Protein AF-A0A4Q9LGZ8-F1 (afdb_monomer_lite)

pLDDT: mean 88.52, std 8.03, range [57.75, 97.69]

Organism: NCBI:txid1176355

Foldseek 3Di:
DLVVVLVVLVVCVVVDVVSVVVLVVCCVVVHCSNCVQVVLCVVQVDPDGDDPVVSVVSVVVVVLVVQCPDPVNVVVNVLVVDPVDDPVVVVVCVVPPDDDPVPPVD

Secondary structure (DSSP, 8-state):
-HHHHHHHHHHTTTT-HHHHHHHHHHHHTT-HHHHHHHHHHHHHT--S---HHHHHHHHHHHHHHHHHT-TTTHHHHHHHTSTT--HHHHHHHHHHSS--GGGTT-

Sequence (106 aa):
MLLQLLDCLEKSKEISSRRVAILKVENTNKTHLALIKGFLKVKYRLVEEVTKKSLEEAQLAKLYNEIEKRKHHIKLYNARKNELVSVSDSSRWLKRGNIRPRNEAV

Radius of gyration: 20.92 Å; chains: 1; bounding box: 48×39×53 Å

Structure (mmCIF, N/CA/C/O backbone):
data_AF-A0A4Q9LGZ8-F1
#
_entry.id   AF-A0A4Q9LGZ8-F1
#
loop_
_atom_site.group_PDB
_atom_site.id
_atom_site.type_symbol
_atom_site.label_atom_id
_atom_site.label_alt_id
_atom_site.label_comp_id
_atom_site.label_asym_id
_atom_site.label_entity_id
_atom_site.label_seq_id
_atom_site.pdbx_PDB_ins_code
_atom_site.Cartn_x
_atom_site.Cartn_y
_atom_site.Cartn_z
_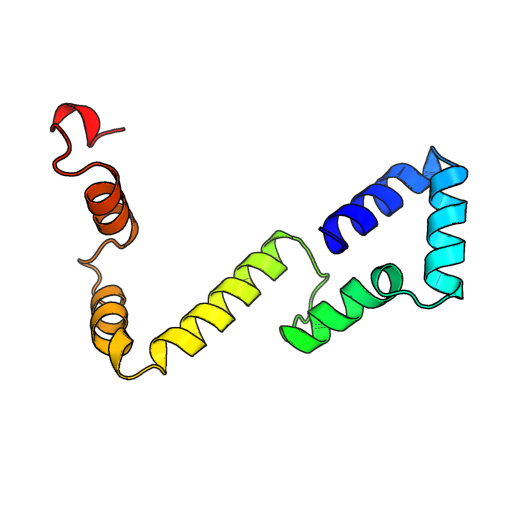atom_site.occupancy
_atom_site.B_iso_or_equiv
_atom_site.auth_seq_id
_atom_site.auth_comp_id
_atom_site.auth_asym_id
_atom_site.auth_atom_id
_atom_site.pdbx_PDB_model_num
ATOM 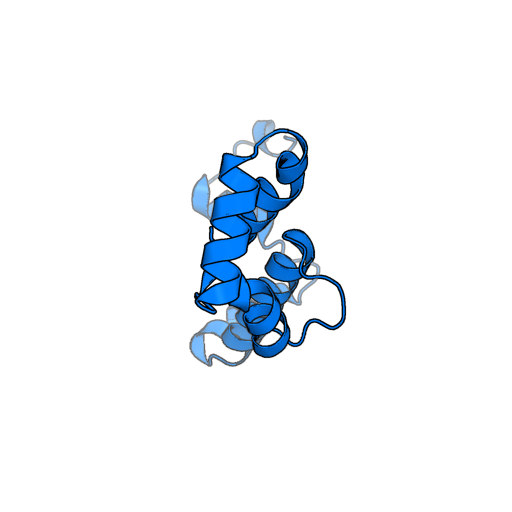1 N N . MET A 1 1 ? -3.663 7.431 2.781 1.00 83.50 1 MET A N 1
ATOM 2 C CA . MET A 1 1 ? -4.605 8.018 3.759 1.00 83.50 1 MET A CA 1
ATOM 3 C C . MET A 1 1 ? -5.293 6.955 4.612 1.00 83.50 1 MET A C 1
ATOM 5 O O . MET A 1 1 ? -5.035 6.942 5.803 1.00 83.50 1 MET A O 1
ATOM 9 N N . LEU A 1 2 ? -6.076 6.025 4.042 1.00 92.25 2 LEU A N 1
ATOM 10 C CA . LEU A 1 2 ? -6.791 5.000 4.833 1.00 92.25 2 LEU A CA 1
ATOM 11 C C . LEU A 1 2 ? -5.874 4.032 5.599 1.00 92.25 2 LEU A C 1
ATOM 13 O O . LEU A 1 2 ? -6.093 3.822 6.783 1.00 92.25 2 LEU A O 1
ATOM 17 N N . LEU A 1 3 ? -4.821 3.501 4.963 1.00 93.19 3 LEU A N 1
ATOM 18 C CA . LEU A 1 3 ? -3.847 2.634 5.647 1.00 93.19 3 LEU A CA 1
ATOM 19 C C . LEU A 1 3 ? -3.202 3.349 6.846 1.00 93.19 3 LEU A C 1
ATOM 21 O O . LEU A 1 3 ? -3.178 2.824 7.946 1.00 93.19 3 LEU A O 1
ATOM 25 N N . GLN A 1 4 ? -2.771 4.596 6.645 1.00 93.88 4 GLN A N 1
ATOM 26 C CA . GLN A 1 4 ? -2.173 5.406 7.706 1.00 93.88 4 GLN A CA 1
ATOM 27 C C . GLN A 1 4 ? -3.164 5.708 8.841 1.00 93.88 4 GLN A C 1
ATOM 29 O O . GLN A 1 4 ? -2.771 5.710 10.002 1.00 93.88 4 GLN A O 1
ATOM 34 N N . LEU A 1 5 ? -4.441 5.952 8.527 1.00 94.44 5 LEU A N 1
ATOM 35 C CA . LEU A 1 5 ? -5.486 6.115 9.539 1.00 94.44 5 LEU A CA 1
ATOM 36 C C . LEU A 1 5 ? -5.663 4.832 10.359 1.00 94.44 5 LEU A C 1
ATOM 38 O O . LEU A 1 5 ? -5.707 4.906 11.585 1.00 94.44 5 LEU A O 1
ATOM 42 N N . LEU A 1 6 ? -5.728 3.678 9.691 1.00 95.00 6 LEU A N 1
ATOM 43 C CA . LEU A 1 6 ? -5.832 2.375 10.343 1.00 95.00 6 LEU A CA 1
ATOM 44 C C . LEU A 1 6 ? -4.645 2.136 11.287 1.00 95.00 6 LEU A C 1
ATOM 46 O O . LEU A 1 6 ? -4.862 1.854 12.463 1.00 95.00 6 LEU A O 1
ATOM 50 N N . ASP A 1 7 ? -3.416 2.360 10.819 1.00 94.00 7 ASP A N 1
ATOM 51 C CA . ASP A 1 7 ? -2.207 2.210 11.637 1.00 94.00 7 ASP A CA 1
ATOM 52 C C . ASP A 1 7 ? -2.221 3.151 12.854 1.00 94.00 7 ASP A C 1
ATOM 54 O O . ASP A 1 7 ? -1.835 2.769 13.958 1.00 94.00 7 ASP A O 1
ATOM 58 N N . CYS A 1 8 ? -2.689 4.393 12.687 1.00 94.19 8 CYS A N 1
ATOM 59 C CA . CYS A 1 8 ? -2.824 5.346 13.791 1.00 94.19 8 CYS A CA 1
ATOM 60 C C . CYS A 1 8 ? -3.843 4.882 14.845 1.00 94.19 8 CYS A C 1
ATOM 62 O O . CYS A 1 8 ? -3.601 5.038 16.047 1.00 94.19 8 CYS A O 1
ATOM 64 N N . LEU A 1 9 ? -4.981 4.331 14.410 1.00 95.12 9 LEU A N 1
ATOM 65 C CA . LEU A 1 9 ? -6.004 3.787 15.305 1.00 95.12 9 LEU A CA 1
ATOM 66 C C . LEU A 1 9 ? -5.483 2.555 16.050 1.00 95.12 9 LEU A C 1
ATOM 68 O O . LEU A 1 9 ? -5.651 2.471 17.265 1.00 95.12 9 LEU A O 1
ATOM 72 N N . GLU A 1 10 ? -4.809 1.643 15.346 1.00 94.56 10 GLU A N 1
ATOM 73 C CA . GLU A 1 10 ? -4.235 0.423 15.918 1.00 94.56 10 GLU A CA 1
ATOM 74 C C . GLU A 1 10 ? -3.151 0.730 16.961 1.00 94.56 10 GLU A C 1
ATOM 76 O O . GLU A 1 10 ? -3.202 0.178 18.059 1.00 94.56 10 GLU A O 1
ATOM 81 N N . LYS A 1 11 ? -2.226 1.658 16.673 1.00 95.69 11 LYS A N 1
ATOM 82 C CA . LYS A 1 11 ? -1.104 2.014 17.567 1.00 95.69 11 LYS A CA 1
ATOM 83 C C . LYS A 1 11 ? -1.521 2.567 18.926 1.00 95.69 11 LYS A C 1
ATOM 85 O O . LYS A 1 11 ? -0.749 2.513 19.871 1.00 95.69 11 LYS A O 1
ATOM 90 N N . SER A 1 12 ? -2.704 3.163 19.017 1.00 94.69 12 SER A N 1
ATOM 91 C CA . SER A 1 12 ? -3.141 3.901 20.209 1.00 94.69 12 SER A CA 1
ATOM 92 C C . SER A 1 12 ? -4.477 3.405 20.761 1.00 94.69 12 SER A C 1
ATOM 94 O O . SER A 1 12 ? -5.127 4.097 21.548 1.00 94.69 12 SER A O 1
ATOM 96 N N . LYS A 1 13 ? -4.885 2.195 20.357 1.00 95.81 13 LYS A N 1
ATOM 97 C CA . LYS A 1 13 ? -6.107 1.534 20.827 1.00 95.81 13 LYS A CA 1
ATOM 98 C C . LYS A 1 13 ? -6.059 1.222 22.325 1.00 95.81 13 LYS A C 1
ATOM 100 O O . LYS A 1 13 ? -7.074 1.329 22.994 1.00 95.81 13 LYS A O 1
ATOM 105 N N . GLU A 1 14 ? -4.879 0.915 22.860 1.00 93.69 14 GLU A N 1
ATOM 106 C CA . GLU A 1 14 ? -4.697 0.556 24.276 1.00 93.69 14 GLU A CA 1
ATOM 107 C C . GLU A 1 14 ? -4.958 1.737 25.216 1.00 93.69 14 GLU A C 1
ATOM 109 O O . GLU A 1 14 ? -5.416 1.557 26.338 1.00 93.69 14 GLU A O 1
ATOM 114 N N . ILE A 1 15 ? -4.732 2.958 24.728 1.00 95.69 15 ILE A N 1
ATOM 115 C CA . ILE A 1 15 ? -4.855 4.193 25.511 1.00 95.69 15 ILE A CA 1
ATOM 116 C C . ILE A 1 15 ? -6.224 4.862 25.273 1.00 95.69 15 ILE A C 1
ATOM 118 O O . ILE A 1 15 ? -6.623 5.767 26.002 1.00 95.69 15 ILE A O 1
ATOM 122 N N . SER A 1 16 ? -6.976 4.447 24.244 1.00 97.25 16 SER A N 1
ATOM 123 C CA . SER A 1 16 ? -8.211 5.121 23.832 1.00 97.25 16 SER A CA 1
ATOM 124 C C . SER A 1 16 ? -9.360 4.153 23.570 1.00 97.25 16 SER A C 1
ATOM 126 O O . SER A 1 16 ? -9.465 3.547 22.501 1.00 97.25 16 SER A O 1
ATOM 128 N N . SER A 1 17 ? -10.316 4.127 24.502 1.00 96.69 17 SER A N 1
ATOM 129 C CA . SER A 1 17 ? -11.581 3.390 24.367 1.00 96.69 17 SER A CA 1
ATOM 130 C C . SER A 1 17 ? -12.373 3.793 23.117 1.00 96.69 17 SER A C 1
ATOM 132 O O . SER A 1 17 ? -12.958 2.941 22.448 1.00 96.69 17 SER A O 1
ATOM 134 N N . ARG A 1 18 ? -12.329 5.078 22.735 1.00 97.31 18 ARG A N 1
ATOM 135 C CA . ARG A 1 18 ? -12.944 5.572 21.492 1.00 97.31 18 ARG A CA 1
ATOM 136 C C . ARG A 1 18 ? -12.346 4.900 20.257 1.00 97.31 18 ARG A C 1
ATOM 138 O O . ARG A 1 18 ? -13.094 4.486 19.379 1.00 97.31 18 ARG A O 1
ATOM 145 N N . ARG A 1 19 ? -11.018 4.754 20.183 1.00 96.88 19 ARG A N 1
ATOM 146 C CA . ARG A 1 19 ? -10.353 4.107 19.037 1.00 96.88 19 ARG A CA 1
ATOM 147 C C . ARG A 1 19 ? -10.688 2.623 18.942 1.00 96.88 19 ARG A C 1
ATOM 149 O O . ARG A 1 19 ? -10.912 2.134 17.839 1.00 96.88 19 ARG A O 1
ATOM 156 N N . VAL A 1 20 ? -10.794 1.933 20.077 1.00 97.56 20 VAL A N 1
ATOM 157 C CA . VAL A 1 20 ? -11.258 0.536 20.124 1.00 97.56 20 VAL A CA 1
ATOM 158 C C . VAL A 1 20 ? -12.684 0.420 19.589 1.00 97.56 20 VAL A C 1
ATOM 160 O O . VAL A 1 20 ? -12.950 -0.432 18.742 1.00 97.56 20 VAL A O 1
ATOM 163 N N . ALA A 1 21 ? -13.590 1.292 20.038 1.00 97.50 21 ALA A N 1
ATOM 164 C CA . ALA A 1 21 ? -14.971 1.303 19.564 1.00 97.50 21 ALA A CA 1
ATOM 165 C C . ALA A 1 21 ? -15.055 1.562 18.050 1.00 97.50 21 ALA A C 1
ATOM 167 O O . ALA A 1 21 ? -15.753 0.828 17.354 1.00 97.50 21 ALA A O 1
ATOM 168 N N . ILE A 1 22 ? -14.287 2.528 17.528 1.00 96.94 22 ILE A N 1
ATOM 169 C CA . ILE A 1 22 ? -14.191 2.799 16.083 1.00 96.94 22 ILE A CA 1
ATOM 170 C C . ILE A 1 22 ? -13.719 1.547 15.339 1.00 96.94 22 ILE A C 1
ATOM 172 O O . ILE A 1 22 ? -14.412 1.079 14.443 1.00 96.94 22 ILE A O 1
ATOM 176 N N . LEU A 1 23 ? -12.590 0.952 15.742 1.00 96.88 23 LEU A N 1
ATOM 177 C CA . LEU A 1 23 ? -12.070 -0.260 15.100 1.00 96.88 23 LEU A CA 1
ATOM 178 C C . LEU A 1 23 ? -13.095 -1.402 15.118 1.00 96.88 23 LEU A C 1
ATOM 180 O O . LEU A 1 23 ? -13.226 -2.121 14.129 1.00 96.88 23 LEU A O 1
ATOM 184 N N . LYS A 1 24 ? -13.848 -1.571 16.211 1.00 97.25 24 LYS A N 1
ATOM 185 C CA . LYS A 1 24 ? -14.901 -2.590 16.305 1.00 97.25 24 LYS A CA 1
ATOM 186 C C . LYS A 1 24 ? -16.024 -2.335 15.298 1.00 97.25 24 LYS A C 1
ATOM 188 O O . LYS A 1 24 ? -16.418 -3.264 14.595 1.00 97.25 24 LYS A O 1
ATOM 193 N N . VAL A 1 25 ? -16.524 -1.102 15.211 1.00 97.19 25 VAL A N 1
ATOM 194 C CA . VAL A 1 25 ? -17.601 -0.723 14.279 1.00 97.19 25 VAL A CA 1
ATOM 195 C C . VAL A 1 25 ? -17.158 -0.896 12.827 1.00 97.19 25 VAL A C 1
ATOM 197 O O . VAL A 1 25 ? -17.860 -1.533 12.046 1.00 97.19 25 VAL A O 1
ATOM 200 N N . GLU A 1 26 ? -15.967 -0.410 12.480 1.00 96.75 26 GLU A N 1
ATOM 201 C CA . GLU A 1 26 ? -15.404 -0.507 11.127 1.00 96.75 26 GLU A CA 1
ATOM 202 C C . GLU A 1 26 ? -15.240 -1.971 10.685 1.00 96.75 26 GLU A C 1
ATOM 204 O O . GLU A 1 26 ? -15.624 -2.335 9.571 1.00 96.75 26 GLU A O 1
ATOM 209 N N . ASN A 1 27 ? -14.744 -2.836 11.579 1.00 95.62 27 ASN A N 1
ATOM 210 C CA . ASN A 1 27 ? -14.612 -4.269 11.308 1.00 95.62 27 ASN A CA 1
ATOM 211 C C . ASN A 1 27 ? -15.969 -4.978 11.198 1.00 95.62 27 ASN A C 1
ATOM 213 O O . ASN A 1 27 ? -16.148 -5.814 10.314 1.00 95.62 27 ASN A O 1
ATOM 217 N N . THR A 1 28 ? -16.936 -4.636 12.056 1.00 97.69 28 THR A N 1
ATOM 218 C CA . THR A 1 28 ? -18.283 -5.239 12.035 1.00 97.69 28 THR A CA 1
ATOM 219 C C . THR A 1 28 ? -19.001 -4.915 10.727 1.00 97.69 28 THR A C 1
ATOM 221 O O . THR A 1 28 ? -19.567 -5.798 10.085 1.00 97.69 28 THR A O 1
ATOM 224 N N . ASN A 1 29 ? -18.900 -3.662 10.288 1.00 96.38 29 ASN A N 1
ATOM 225 C CA . ASN A 1 29 ? -19.530 -3.182 9.062 1.00 96.38 29 ASN A CA 1
ATOM 226 C C . ASN A 1 29 ? -18.733 -3.530 7.796 1.00 96.38 29 ASN A C 1
ATOM 228 O O . ASN A 1 29 ? -19.184 -3.216 6.697 1.00 96.38 29 ASN A O 1
ATOM 232 N N . LYS A 1 30 ? -17.555 -4.161 7.931 1.00 94.75 30 LYS A N 1
ATOM 233 C CA . LYS A 1 30 ? -16.647 -4.504 6.821 1.00 94.75 30 LYS A CA 1
ATOM 234 C C . LYS A 1 30 ? -16.400 -3.319 5.883 1.00 94.75 30 LYS A C 1
ATOM 236 O O . LYS A 1 30 ? -16.433 -3.456 4.660 1.00 94.75 30 LYS A O 1
ATOM 241 N N . THR A 1 31 ? -16.181 -2.141 6.456 1.00 96.56 31 THR A N 1
ATOM 242 C CA . THR A 1 31 ? -15.972 -0.916 5.682 1.00 96.56 31 THR A CA 1
ATOM 243 C C . THR A 1 31 ? -14.686 -0.990 4.853 1.00 96.56 31 THR A C 1
ATOM 245 O O . THR A 1 31 ? -13.822 -1.853 5.042 1.00 96.56 31 THR A O 1
ATOM 248 N N . HIS A 1 32 ? -14.493 -0.014 3.962 1.00 95.31 32 HIS A N 1
ATOM 249 C CA . HIS A 1 32 ? -13.23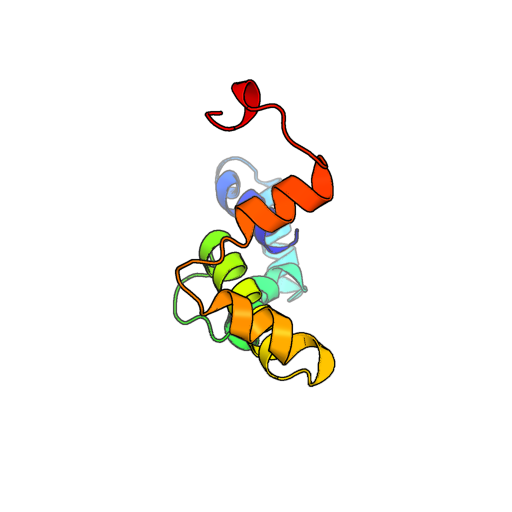9 0.124 3.220 1.00 95.31 32 HIS A CA 1
ATOM 250 C C . HIS A 1 32 ? -12.006 0.246 4.125 1.00 95.31 32 HIS A C 1
ATOM 252 O O . HIS A 1 32 ? -10.927 -0.183 3.719 1.00 95.31 32 HIS A O 1
ATOM 258 N N . LEU A 1 33 ? -12.146 0.805 5.334 1.00 95.50 33 LEU A N 1
ATOM 259 C CA . LEU A 1 33 ? -11.041 0.905 6.285 1.00 95.50 33 LEU A CA 1
ATOM 260 C C . LEU A 1 33 ? -10.625 -0.480 6.797 1.00 95.50 33 LEU A C 1
ATOM 262 O O . LEU A 1 33 ? -9.434 -0.772 6.816 1.00 95.50 33 LEU A O 1
ATOM 266 N N . ALA A 1 34 ? -11.582 -1.349 7.134 1.00 95.25 34 ALA A N 1
ATOM 267 C CA . ALA A 1 34 ? -11.302 -2.718 7.574 1.00 95.25 34 ALA A CA 1
ATOM 268 C C . ALA A 1 34 ? -10.686 -3.577 6.454 1.00 95.25 34 ALA A C 1
ATOM 270 O O . ALA A 1 34 ? -9.786 -4.384 6.686 1.00 95.25 34 ALA A O 1
ATOM 271 N N . LEU A 1 35 ? -11.130 -3.374 5.210 1.00 95.81 35 LEU A N 1
ATOM 272 C CA . LEU A 1 35 ? -10.693 -4.170 4.059 1.00 95.81 35 LEU A CA 1
ATOM 273 C C . LEU A 1 35 ? -9.405 -3.659 3.392 1.00 95.81 35 LEU A C 1
ATOM 275 O O . LEU A 1 35 ? -8.866 -4.337 2.513 1.00 95.81 35 LEU A O 1
ATOM 279 N N . ILE A 1 36 ? -8.881 -2.490 3.789 1.00 95.31 36 ILE A N 1
ATOM 280 C CA . ILE A 1 36 ? -7.795 -1.813 3.063 1.00 95.31 36 ILE A CA 1
ATOM 281 C C . ILE A 1 36 ? -6.528 -2.669 2.951 1.00 95.31 36 ILE A C 1
ATOM 283 O O . ILE A 1 36 ? -5.964 -2.775 1.863 1.00 95.31 36 ILE A O 1
ATOM 287 N N . LYS A 1 37 ? -6.097 -3.320 4.042 1.00 93.44 37 LYS A N 1
ATOM 288 C CA . LYS A 1 37 ? -4.884 -4.155 4.051 1.00 93.44 37 LYS A CA 1
ATOM 289 C C . LYS A 1 37 ? -5.035 -5.333 3.078 1.00 93.44 37 LYS A C 1
ATOM 291 O O . LYS A 1 37 ? -4.143 -5.570 2.267 1.00 93.44 37 LYS A O 1
ATOM 296 N N . GLY A 1 38 ? -6.186 -6.009 3.088 1.00 93.62 38 GLY A N 1
ATOM 297 C CA . GLY A 1 38 ? -6.484 -7.114 2.167 1.00 93.62 38 GLY A CA 1
ATOM 298 C C . GLY A 1 38 ? -6.543 -6.669 0.703 1.00 93.62 38 GLY A C 1
ATOM 299 O O . GLY A 1 38 ? -5.904 -7.274 -0.158 1.00 93.62 38 GLY A O 1
ATOM 300 N N . PHE A 1 39 ? -7.234 -5.561 0.425 1.00 94.81 39 PHE A N 1
ATOM 301 C CA . PHE A 1 39 ? -7.308 -4.985 -0.919 1.00 94.81 39 PHE A CA 1
ATOM 302 C C . PHE A 1 39 ? -5.921 -4.648 -1.481 1.00 94.81 39 PHE A C 1
ATOM 304 O O . PHE A 1 39 ? -5.626 -4.959 -2.636 1.00 94.81 39 PHE A O 1
ATOM 311 N N . LEU A 1 40 ? -5.054 -4.032 -0.672 1.00 94.88 40 LEU A N 1
ATOM 312 C CA . LEU A 1 40 ? -3.702 -3.664 -1.091 1.00 94.88 40 LEU A CA 1
ATOM 313 C C . LEU A 1 40 ? -2.832 -4.894 -1.369 1.00 94.88 40 LEU A C 1
ATOM 315 O O . LEU A 1 40 ? -2.136 -4.902 -2.388 1.00 94.88 40 LEU A O 1
ATOM 319 N N . LYS A 1 41 ? -2.925 -5.944 -0.537 1.00 94.25 41 LYS A N 1
ATOM 320 C CA . LYS A 1 41 ? -2.225 -7.217 -0.784 1.00 94.25 41 LYS A CA 1
ATOM 321 C C . LYS A 1 41 ? -2.589 -7.806 -2.139 1.00 94.25 41 LYS A C 1
ATOM 323 O O . LYS A 1 41 ? -1.697 -8.131 -2.915 1.00 94.25 41 LYS A O 1
ATOM 328 N N . VAL A 1 42 ? -3.879 -7.867 -2.466 1.00 94.81 42 VAL A N 1
ATOM 329 C CA . VAL A 1 42 ? -4.343 -8.402 -3.756 1.00 94.81 42 VAL A CA 1
ATOM 330 C C . VAL A 1 42 ? -3.935 -7.492 -4.918 1.00 94.81 42 VAL A C 1
ATOM 332 O O . VAL A 1 42 ? -3.389 -7.962 -5.915 1.00 94.81 42 VAL A O 1
ATOM 335 N N . LYS A 1 43 ? -4.149 -6.176 -4.796 1.00 94.75 43 LYS A N 1
ATOM 336 C CA . LYS A 1 43 ? -3.904 -5.206 -5.877 1.00 94.75 43 LYS A CA 1
ATOM 337 C C . LYS A 1 43 ? -2.439 -5.136 -6.307 1.00 94.75 43 LYS A C 1
ATOM 339 O O . LYS A 1 43 ? -2.170 -4.943 -7.495 1.00 94.75 43 LYS A O 1
ATOM 344 N N . TYR A 1 44 ? -1.520 -5.247 -5.351 1.00 95.00 44 TYR A N 1
ATOM 345 C CA . TYR A 1 44 ? -0.080 -5.119 -5.583 1.00 95.00 44 TYR A CA 1
ATOM 346 C C . TYR A 1 44 ? 0.687 -6.434 -5.412 1.00 95.00 44 TYR A C 1
ATOM 348 O O . TYR A 1 44 ? 1.905 -6.428 -5.537 1.00 95.00 44 TYR A O 1
ATOM 356 N N . ARG A 1 45 ? -0.012 -7.557 -5.185 1.00 94.00 45 ARG A N 1
ATOM 357 C CA . ARG A 1 45 ? 0.575 -8.894 -4.982 1.00 94.00 45 ARG A CA 1
ATOM 358 C C . ARG A 1 45 ? 1.629 -8.909 -3.867 1.00 94.00 45 ARG A C 1
ATOM 360 O O . ARG A 1 45 ? 2.703 -9.479 -4.026 1.00 94.00 45 ARG A O 1
ATOM 367 N N . LEU A 1 46 ? 1.318 -8.258 -2.747 1.00 92.81 46 LEU A N 1
ATOM 368 C CA . LEU A 1 46 ? 2.208 -8.203 -1.585 1.00 92.81 46 LEU A CA 1
ATOM 369 C C . LEU A 1 46 ? 2.083 -9.497 -0.773 1.00 92.81 46 LEU A C 1
ATOM 371 O O . LEU A 1 46 ? 0.973 -9.878 -0.394 1.00 92.81 46 LEU A O 1
ATOM 375 N N . VAL A 1 47 ? 3.217 -10.147 -0.502 1.00 84.50 47 VAL A N 1
ATOM 376 C CA . VAL A 1 47 ? 3.294 -11.377 0.309 1.00 84.50 47 VAL A CA 1
ATOM 377 C C . VAL A 1 47 ? 3.396 -11.040 1.801 1.00 84.50 47 VAL A C 1
ATOM 379 O O . VAL A 1 47 ? 2.702 -11.632 2.627 1.00 84.50 47 VAL A O 1
ATOM 382 N N . GLU A 1 48 ? 4.214 -10.045 2.138 1.00 83.94 48 GLU A N 1
ATOM 383 C CA . GLU A 1 48 ? 4.463 -9.610 3.513 1.00 83.94 48 GLU A CA 1
ATOM 384 C C . GLU A 1 48 ? 3.355 -8.699 4.074 1.00 83.94 48 GLU A C 1
ATOM 386 O O . GLU A 1 48 ? 2.310 -8.444 3.459 1.00 83.94 48 GLU A O 1
ATOM 391 N N . GLU A 1 49 ? 3.555 -8.228 5.304 1.00 85.31 49 GLU A N 1
ATOM 392 C CA . GLU A 1 49 ? 2.686 -7.239 5.927 1.00 85.31 49 GLU A CA 1
ATOM 393 C C . GLU A 1 49 ? 2.706 -5.911 5.153 1.00 85.31 49 GLU A C 1
ATOM 395 O O . GLU A 1 49 ? 3.747 -5.442 4.694 1.00 85.31 49 GLU A O 1
ATOM 400 N N . VAL A 1 50 ? 1.528 -5.295 4.987 1.00 90.50 50 VAL A N 1
ATOM 401 C CA . VAL A 1 50 ? 1.394 -4.057 4.208 1.00 90.50 50 VAL A CA 1
ATOM 402 C C . VAL A 1 50 ? 1.921 -2.894 5.038 1.00 90.50 50 VAL A C 1
ATOM 404 O O . VAL A 1 50 ? 1.193 -2.283 5.817 1.00 90.50 50 VAL A O 1
ATOM 407 N N . THR A 1 51 ? 3.193 -2.578 4.842 1.00 90.81 51 THR A N 1
ATOM 408 C CA . THR A 1 51 ? 3.834 -1.382 5.391 1.00 90.81 51 THR A CA 1
ATOM 409 C C . THR A 1 51 ? 3.751 -0.225 4.397 1.00 90.81 51 THR A C 1
ATOM 411 O O . THR A 1 51 ? 3.616 -0.424 3.189 1.00 90.81 51 THR A O 1
ATOM 414 N N . LYS A 1 52 ? 3.880 1.015 4.883 1.00 89.81 52 LYS A N 1
ATOM 415 C CA . LYS A 1 52 ? 3.930 2.195 4.003 1.00 89.81 52 LYS A CA 1
ATOM 416 C C . LYS A 1 52 ? 5.032 2.070 2.940 1.00 89.81 52 LYS A C 1
ATOM 418 O O . LYS A 1 52 ? 4.778 2.343 1.774 1.00 89.81 52 LYS A O 1
ATOM 423 N N . LYS A 1 53 ? 6.221 1.612 3.346 1.00 90.88 53 LYS A N 1
ATOM 424 C CA . LYS A 1 53 ? 7.388 1.477 2.467 1.00 90.88 53 LYS A CA 1
ATOM 425 C C . LYS A 1 53 ? 7.173 0.419 1.379 1.00 90.88 53 LYS A C 1
ATOM 427 O O . LYS A 1 53 ? 7.320 0.730 0.203 1.00 90.88 53 LYS A O 1
ATOM 432 N N . SER A 1 54 ? 6.744 -0.790 1.756 1.00 91.88 54 SER A N 1
ATOM 433 C CA . SER A 1 54 ? 6.464 -1.862 0.781 1.00 91.88 54 SER A CA 1
ATOM 434 C C . SER A 1 54 ? 5.364 -1.473 -0.213 1.00 91.88 54 SER A C 1
ATOM 436 O O . SER A 1 54 ? 5.439 -1.802 -1.397 1.00 91.88 54 SER A O 1
ATOM 438 N N . LEU A 1 55 ? 4.357 -0.718 0.241 1.00 93.12 55 LEU A N 1
ATOM 439 C CA . LEU A 1 55 ? 3.313 -0.199 -0.633 1.00 93.12 55 LEU A CA 1
ATOM 440 C C . LEU A 1 55 ? 3.859 0.824 -1.639 1.00 93.12 55 LEU A C 1
ATOM 442 O O . LEU A 1 55 ? 3.525 0.735 -2.819 1.00 93.12 55 LEU A O 1
ATOM 446 N N . GLU A 1 56 ? 4.678 1.778 -1.191 1.00 92.50 56 GLU A N 1
ATOM 447 C CA . GLU A 1 56 ? 5.303 2.783 -2.062 1.00 92.50 56 GLU A CA 1
ATOM 448 C C . GLU A 1 56 ? 6.179 2.121 -3.133 1.00 92.50 56 GLU A C 1
ATOM 450 O O . GLU A 1 56 ? 6.054 2.437 -4.318 1.00 92.50 56 GLU A O 1
ATOM 455 N N . GLU A 1 57 ? 6.996 1.142 -2.745 1.00 92.88 57 GLU A N 1
ATOM 456 C CA . GLU A 1 57 ? 7.842 0.372 -3.662 1.00 92.88 57 GLU A CA 1
ATOM 457 C C . GLU A 1 57 ? 7.013 -0.388 -4.706 1.00 92.88 57 GLU A C 1
ATOM 459 O O . GLU A 1 57 ? 7.290 -0.302 -5.905 1.00 92.88 57 GLU A O 1
ATOM 464 N N . ALA A 1 58 ? 5.944 -1.073 -4.291 1.00 94.44 58 ALA A N 1
ATOM 465 C CA . ALA A 1 58 ? 5.095 -1.820 -5.215 1.00 94.44 58 ALA A CA 1
ATOM 466 C C . ALA A 1 58 ? 4.282 -0.909 -6.152 1.00 94.44 58 ALA A C 1
ATOM 468 O O . ALA A 1 58 ? 4.073 -1.236 -7.325 1.00 94.44 58 ALA A O 1
ATOM 469 N N . GLN A 1 59 ? 3.845 0.255 -5.663 1.00 94.56 59 GLN A N 1
ATOM 470 C CA . GLN A 1 59 ? 3.196 1.278 -6.484 1.00 94.56 59 GLN A CA 1
ATOM 471 C C . GLN A 1 59 ? 4.148 1.828 -7.544 1.00 94.56 59 GLN A C 1
ATOM 473 O O . GLN A 1 59 ? 3.767 1.915 -8.714 1.00 94.56 59 GLN A O 1
ATOM 478 N N . LEU A 1 60 ? 5.381 2.152 -7.149 1.00 92.56 60 LEU A N 1
ATOM 479 C CA . LEU A 1 60 ? 6.421 2.611 -8.063 1.00 92.56 60 LEU A CA 1
ATOM 480 C C . LEU A 1 60 ? 6.744 1.546 -9.108 1.00 92.56 60 LEU A C 1
ATOM 482 O O . LEU A 1 60 ? 6.738 1.854 -10.296 1.00 92.56 60 LEU A O 1
ATOM 486 N N . ALA A 1 61 ? 6.952 0.293 -8.697 1.00 92.56 61 ALA A N 1
ATOM 487 C CA . ALA A 1 61 ? 7.225 -0.812 -9.612 1.00 92.56 61 ALA A CA 1
ATOM 488 C C . ALA A 1 61 ? 6.102 -0.988 -10.644 1.00 92.56 61 ALA A C 1
ATOM 490 O O . ALA A 1 61 ? 6.361 -1.101 -11.843 1.00 92.56 61 ALA A O 1
ATOM 491 N N . LYS A 1 62 ? 4.838 -0.946 -10.204 1.00 94.25 62 LYS A N 1
ATOM 492 C CA . LYS A 1 62 ? 3.688 -1.040 -11.108 1.00 94.25 62 LYS A CA 1
ATOM 493 C C . LYS A 1 62 ? 3.639 0.125 -12.099 1.00 94.25 62 LYS A C 1
ATOM 495 O O . LYS A 1 62 ? 3.499 -0.116 -13.296 1.00 94.25 62 LYS A O 1
ATOM 500 N N . LEU A 1 63 ? 3.777 1.359 -11.612 1.00 90.88 63 LEU A N 1
ATOM 501 C CA . LEU A 1 63 ? 3.786 2.561 -12.449 1.00 90.88 63 LEU A CA 1
ATOM 502 C C . LEU A 1 63 ? 4.892 2.486 -13.506 1.00 90.88 63 LEU A C 1
ATOM 504 O O . LEU A 1 63 ? 4.668 2.753 -14.683 1.00 90.88 63 LEU A O 1
ATOM 508 N N . TYR A 1 64 ? 6.082 2.080 -13.087 1.00 86.75 64 TYR A N 1
ATOM 509 C CA . TYR A 1 64 ? 7.236 1.940 -13.956 1.00 86.75 64 TYR A CA 1
ATOM 510 C C . TYR A 1 64 ? 7.035 0.893 -15.053 1.00 86.75 64 TYR A C 1
ATOM 512 O O . TYR A 1 64 ? 7.275 1.197 -16.221 1.00 86.75 64 TYR A O 1
ATOM 520 N N . ASN A 1 65 ? 6.486 -0.270 -14.709 1.00 89.38 65 ASN A N 1
ATOM 521 C CA . ASN A 1 65 ? 6.127 -1.300 -15.682 1.00 89.38 65 ASN A CA 1
ATOM 522 C C . ASN A 1 65 ? 5.046 -0.829 -16.672 1.00 89.38 65 ASN A C 1
ATOM 524 O O . ASN A 1 65 ? 5.034 -1.251 -17.828 1.00 89.38 65 ASN A O 1
ATOM 528 N N . GLU A 1 66 ? 4.111 0.022 -16.241 1.00 90.00 66 GLU A N 1
ATOM 529 C CA . GLU A 1 66 ? 3.096 0.605 -17.126 1.00 90.00 66 GLU A CA 1
ATOM 530 C C . GLU A 1 66 ? 3.700 1.638 -18.085 1.00 90.00 66 GLU A C 1
ATOM 532 O O . GLU A 1 66 ? 3.369 1.623 -19.270 1.00 90.00 66 GLU A O 1
ATOM 537 N N . ILE A 1 67 ? 4.601 2.503 -17.605 1.00 84.75 67 ILE A N 1
ATOM 538 C CA . ILE A 1 67 ? 5.284 3.513 -18.429 1.00 84.75 67 ILE A CA 1
ATOM 539 C C . ILE A 1 67 ? 6.183 2.849 -19.474 1.00 84.75 67 ILE A C 1
ATOM 541 O O . ILE A 1 67 ? 6.154 3.260 -20.633 1.00 84.75 67 ILE A O 1
ATOM 545 N N . GLU A 1 68 ? 6.938 1.813 -19.099 1.00 85.00 68 GLU A N 1
ATOM 546 C CA . GLU A 1 68 ? 7.825 1.090 -20.021 1.00 85.00 68 GLU A CA 1
ATOM 547 C C . GLU A 1 68 ? 7.058 0.523 -21.228 1.00 85.00 68 GLU A C 1
ATOM 549 O O . GLU A 1 68 ? 7.540 0.564 -22.358 1.00 85.00 68 GLU A O 1
ATOM 554 N N . LYS A 1 69 ? 5.815 0.076 -21.013 1.00 87.00 69 LYS A N 1
ATOM 555 C CA . LYS A 1 69 ? 4.944 -0.473 -22.065 1.00 87.00 69 LYS A CA 1
ATOM 556 C C . LYS A 1 69 ? 4.319 0.592 -22.974 1.00 87.00 69 LYS A C 1
ATOM 558 O O . LYS A 1 69 ? 3.708 0.249 -23.987 1.00 87.00 69 LYS A O 1
ATOM 563 N N . ARG A 1 70 ? 4.420 1.887 -22.649 1.00 89.38 70 ARG A N 1
ATOM 564 C CA . ARG A 1 70 ? 3.835 2.974 -23.453 1.00 89.38 70 ARG A CA 1
ATOM 565 C C . ARG A 1 70 ? 4.786 3.374 -24.584 1.00 89.38 70 ARG A C 1
ATOM 567 O O . ARG A 1 70 ? 5.865 3.912 -24.344 1.00 89.38 70 ARG A O 1
ATOM 574 N N . LYS A 1 71 ? 4.320 3.238 -25.832 1.00 85.50 71 LYS A N 1
ATOM 575 C CA . LYS A 1 71 ? 5.070 3.557 -27.068 1.00 85.50 71 LYS A CA 1
ATOM 576 C C . LYS A 1 71 ? 5.787 4.916 -27.039 1.00 85.50 71 LYS A C 1
ATOM 578 O O . LYS A 1 71 ? 6.932 5.010 -27.462 1.00 85.50 71 LYS A O 1
ATOM 583 N N . HIS A 1 72 ? 5.130 5.961 -26.536 1.00 82.19 72 HIS A N 1
ATOM 584 C CA . HIS A 1 72 ? 5.687 7.319 -26.521 1.00 82.19 72 HIS A CA 1
ATOM 585 C C . HIS A 1 72 ? 6.728 7.552 -25.415 1.00 82.19 72 HIS A C 1
ATOM 587 O O . HIS A 1 72 ? 7.539 8.466 -25.527 1.00 82.19 72 HIS A O 1
ATOM 593 N N . HIS A 1 73 ? 6.740 6.728 -24.365 1.00 80.12 73 HIS A N 1
ATOM 594 C CA . HIS A 1 73 ? 7.628 6.907 -23.212 1.00 80.12 73 HIS A CA 1
ATOM 595 C C . HIS A 1 73 ? 8.831 5.960 -23.220 1.00 80.12 73 HIS A C 1
ATOM 597 O O . HIS A 1 73 ? 9.787 6.188 -22.480 1.00 80.12 73 HIS A O 1
ATOM 603 N N . ILE A 1 74 ? 8.840 4.954 -24.100 1.00 81.25 74 ILE A N 1
ATOM 604 C CA . ILE A 1 74 ? 9.905 3.947 -24.165 1.00 81.25 74 ILE A CA 1
ATOM 605 C C . ILE A 1 74 ? 11.298 4.551 -24.409 1.00 81.25 74 ILE A C 1
ATOM 607 O O . ILE A 1 74 ? 12.272 4.075 -23.841 1.00 81.25 74 ILE A O 1
ATOM 611 N N . LYS A 1 75 ? 11.411 5.650 -25.176 1.00 78.75 75 LYS A N 1
ATOM 612 C CA . LYS A 1 75 ? 12.696 6.341 -25.410 1.00 78.75 75 LYS A CA 1
ATOM 613 C C . LYS A 1 75 ? 13.297 6.912 -24.120 1.00 78.75 75 LYS A C 1
ATOM 615 O O . LYS A 1 75 ? 14.481 6.719 -23.866 1.00 78.75 75 LYS A O 1
ATOM 620 N N . LEU A 1 76 ? 12.479 7.567 -23.293 1.00 73.00 76 LEU A N 1
ATOM 621 C CA . LEU A 1 76 ? 12.905 8.098 -21.991 1.00 73.00 76 LEU A CA 1
ATOM 622 C C . LEU A 1 76 ? 13.230 6.964 -21.012 1.00 73.00 76 LEU A C 1
ATOM 624 O O . LEU A 1 76 ? 14.177 7.056 -20.235 1.00 73.00 76 LEU A O 1
ATOM 628 N N . TYR A 1 77 ? 12.469 5.872 -21.079 1.00 75.50 77 TYR A N 1
ATOM 629 C CA . TYR A 1 77 ? 12.683 4.713 -20.219 1.00 75.50 77 TYR A CA 1
ATOM 630 C C . TYR A 1 77 ? 13.959 3.936 -20.569 1.00 75.50 77 TYR A C 1
ATOM 632 O O . TYR A 1 77 ? 14.685 3.507 -19.677 1.00 75.50 77 TYR A O 1
ATOM 640 N N . ASN A 1 78 ? 14.280 3.817 -21.858 1.00 78.75 78 ASN A N 1
ATOM 641 C CA . ASN A 1 78 ? 15.550 3.264 -22.325 1.00 78.75 78 ASN A CA 1
ATOM 642 C C . ASN A 1 78 ? 16.732 4.136 -21.898 1.00 78.75 78 ASN A C 1
ATOM 644 O O . ASN A 1 78 ? 17.757 3.599 -21.491 1.00 78.75 78 ASN A O 1
ATOM 648 N N . ALA A 1 79 ? 16.579 5.465 -21.922 1.00 79.50 79 ALA A N 1
ATOM 649 C CA . ALA A 1 79 ? 17.613 6.373 -21.433 1.00 79.50 79 ALA A CA 1
ATOM 650 C C . ALA A 1 79 ? 17.908 6.151 -19.942 1.00 79.50 79 ALA A C 1
ATOM 652 O O . ALA A 1 79 ? 19.070 6.135 -19.564 1.00 79.50 79 ALA A O 1
ATOM 653 N N . ARG A 1 80 ? 16.891 5.878 -19.109 1.00 81.25 80 ARG A N 1
ATOM 654 C CA . ARG A 1 80 ? 17.087 5.525 -17.689 1.00 81.25 80 ARG A CA 1
ATOM 655 C C . ARG A 1 80 ? 17.932 4.258 -17.485 1.00 81.25 80 ARG A C 1
ATOM 657 O O . ARG A 1 80 ? 18.578 4.141 -16.452 1.00 81.25 80 ARG A O 1
ATOM 664 N N . LYS A 1 81 ? 17.906 3.298 -18.419 1.00 81.00 81 LYS A N 1
ATOM 665 C CA . LYS A 1 81 ? 18.720 2.070 -18.328 1.00 81.00 81 LYS A CA 1
ATOM 666 C C . LYS A 1 81 ? 20.212 2.336 -18.566 1.00 81.00 81 LYS A C 1
ATOM 668 O O . LYS A 1 81 ? 21.019 1.457 -18.294 1.00 81.00 81 LYS A O 1
ATOM 673 N N . ASN A 1 82 ? 20.573 3.510 -19.083 1.00 85.00 82 ASN A N 1
ATOM 674 C CA . ASN A 1 82 ? 21.961 3.910 -19.255 1.00 85.00 82 ASN A CA 1
ATOM 675 C C . ASN A 1 82 ? 22.540 4.374 -17.911 1.00 85.00 82 ASN A C 1
ATOM 677 O O . ASN A 1 82 ? 22.018 5.305 -17.301 1.00 85.00 82 ASN A O 1
ATOM 681 N N . GLU A 1 83 ? 23.640 3.754 -17.488 1.00 83.44 83 GLU A N 1
ATOM 682 C CA . GLU A 1 83 ? 24.343 4.062 -16.234 1.00 83.44 83 GLU A CA 1
ATOM 683 C C . GLU A 1 83 ? 24.821 5.519 -16.151 1.00 83.44 83 GLU A C 1
ATOM 685 O O . GLU A 1 83 ? 24.918 6.077 -15.061 1.00 83.44 83 GLU A O 1
ATOM 690 N N . LEU A 1 84 ? 25.060 6.168 -17.295 1.00 84.06 84 LEU A N 1
ATOM 691 C CA . LEU A 1 84 ? 25.478 7.571 -17.366 1.00 84.06 84 LEU A CA 1
ATOM 692 C C . LEU A 1 84 ? 24.315 8.564 -17.198 1.00 84.06 84 LEU A C 1
ATOM 694 O O . LEU A 1 84 ? 24.541 9.772 -17.126 1.00 84.06 84 LEU A O 1
ATOM 698 N N . VAL A 1 85 ? 23.063 8.092 -17.179 1.00 81.75 85 VAL A N 1
ATOM 699 C CA . VAL A 1 85 ? 21.872 8.947 -17.132 1.00 81.75 85 VAL A CA 1
ATOM 700 C C . VAL A 1 85 ? 21.278 8.959 -15.729 1.00 81.75 85 VAL A C 1
ATOM 702 O O . VAL A 1 85 ? 20.627 8.018 -15.279 1.00 81.75 85 VAL A O 1
ATOM 705 N N . SER A 1 86 ? 21.423 10.098 -15.058 1.00 83.75 86 SER A N 1
ATOM 706 C CA . SER A 1 86 ? 20.819 10.353 -13.754 1.00 83.75 86 SER A CA 1
ATOM 707 C C . SER A 1 86 ? 19.440 11.008 -13.894 1.00 83.75 86 SER A C 1
ATOM 709 O O . SER A 1 86 ? 19.294 12.152 -14.344 1.00 83.75 86 SER A O 1
ATOM 711 N N . VAL A 1 87 ? 18.392 10.283 -13.483 1.00 80.69 87 VAL A N 1
ATOM 712 C CA . VAL A 1 87 ? 17.013 10.808 -13.445 1.00 80.69 87 VAL A CA 1
ATOM 713 C C . VAL A 1 87 ? 16.887 11.937 -12.417 1.00 80.69 87 VAL A C 1
ATOM 715 O O . VAL A 1 87 ? 16.161 12.906 -12.656 1.00 80.69 87 VAL A O 1
ATOM 718 N N . SER A 1 88 ? 17.599 11.838 -11.289 1.00 82.25 88 SER A N 1
ATOM 719 C CA . SER A 1 88 ? 17.594 12.872 -10.251 1.00 82.25 88 SER A CA 1
ATOM 720 C C . SER A 1 88 ? 18.192 14.177 -10.757 1.00 82.25 88 SER A C 1
ATOM 722 O O . SER A 1 88 ? 17.570 15.224 -10.574 1.00 82.25 88 SER A O 1
ATOM 724 N N . ASP A 1 89 ? 19.323 14.122 -11.458 1.00 82.19 89 ASP A N 1
ATOM 725 C CA . ASP A 1 89 ? 19.995 15.329 -11.952 1.00 82.19 89 ASP A CA 1
ATOM 726 C C . ASP A 1 89 ? 19.195 15.976 -13.078 1.00 82.19 89 ASP A C 1
ATOM 728 O O . ASP A 1 89 ? 18.963 17.185 -13.065 1.00 82.19 89 ASP A O 1
ATOM 732 N N . SER A 1 90 ? 18.641 15.156 -13.976 1.00 80.62 90 SER A N 1
ATOM 733 C CA . SER A 1 90 ? 17.729 15.618 -15.028 1.00 80.62 90 SER A CA 1
ATOM 734 C C . SER A 1 90 ? 16.496 16.317 -14.440 1.00 80.62 90 SER A C 1
ATOM 736 O O . SER A 1 90 ? 16.102 17.396 -14.887 1.00 80.62 90 SER A O 1
ATOM 738 N N . SER A 1 91 ? 15.888 15.743 -13.394 1.00 82.00 91 SER A N 1
ATOM 739 C CA . SER A 1 91 ? 14.748 16.368 -12.713 1.00 82.00 91 SER A CA 1
ATOM 740 C C . SER A 1 91 ? 15.143 17.643 -11.967 1.00 82.00 91 SER A C 1
ATOM 742 O O . SER A 1 91 ? 14.332 18.571 -11.890 1.00 82.00 91 SER A O 1
ATOM 744 N N . ARG A 1 92 ? 16.347 17.693 -11.389 1.00 82.81 92 ARG A N 1
ATOM 745 C CA . ARG A 1 92 ? 16.868 18.855 -10.664 1.00 82.81 92 A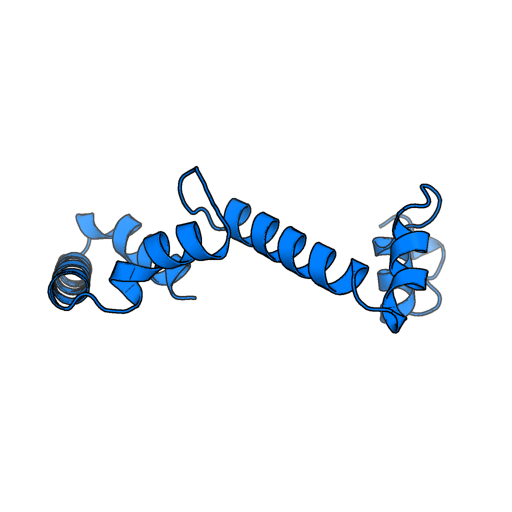RG A CA 1
ATOM 746 C C . ARG A 1 92 ? 17.123 20.014 -11.629 1.00 82.81 92 ARG A C 1
ATOM 748 O O . ARG A 1 92 ? 16.704 21.129 -11.321 1.00 82.81 92 ARG A O 1
ATOM 755 N N . TRP A 1 93 ? 17.687 19.737 -12.806 1.00 81.12 93 TRP A N 1
ATOM 756 C CA . TRP A 1 93 ? 17.847 20.705 -13.894 1.00 81.12 93 TRP A CA 1
ATOM 757 C C . TRP A 1 93 ? 16.495 21.202 -14.416 1.00 81.12 93 TRP A C 1
ATOM 759 O O . TRP A 1 93 ? 16.281 22.404 -14.489 1.00 81.12 93 TRP A O 1
ATOM 769 N N . LEU A 1 94 ? 15.519 20.320 -14.668 1.00 80.44 94 LEU A N 1
ATOM 770 C CA . LEU A 1 94 ? 14.176 20.749 -15.097 1.00 80.44 94 LEU A CA 1
ATOM 771 C C . LEU A 1 94 ? 13.481 21.664 -14.076 1.00 80.44 94 LEU A C 1
ATOM 773 O O . LEU A 1 94 ? 12.774 22.590 -14.461 1.00 80.44 94 LEU A O 1
ATOM 777 N N . LYS A 1 95 ? 13.668 21.415 -12.773 1.00 84.50 95 LYS A N 1
ATOM 778 C CA . LYS A 1 95 ? 13.065 22.234 -11.708 1.00 84.50 95 LYS A CA 1
ATOM 779 C C . LYS A 1 95 ? 13.786 23.556 -11.465 1.00 84.50 95 LYS A C 1
ATOM 781 O O . LYS A 1 95 ? 13.140 24.510 -11.043 1.00 84.50 95 LYS A O 1
ATOM 786 N N . ARG A 1 96 ? 15.111 23.594 -11.616 1.00 83.12 96 ARG A N 1
ATOM 787 C CA . ARG A 1 96 ? 15.945 24.735 -11.192 1.00 83.12 96 ARG A CA 1
ATOM 788 C C . ARG A 1 96 ? 16.647 25.455 -12.345 1.00 83.12 96 ARG A C 1
ATOM 790 O O . ARG A 1 96 ? 17.263 26.488 -12.107 1.00 83.12 96 ARG A O 1
ATOM 797 N N . GLY A 1 97 ? 16.544 24.945 -13.567 1.00 82.69 97 GLY A N 1
ATOM 798 C CA . GLY A 1 97 ? 17.310 25.405 -14.718 1.00 82.69 97 GLY A CA 1
ATOM 799 C C . GLY A 1 97 ? 18.806 25.165 -14.533 1.00 82.69 97 GLY A C 1
ATOM 800 O O . GLY A 1 97 ? 19.229 24.183 -13.919 1.00 82.69 97 GLY A O 1
ATOM 801 N N . ASN A 1 98 ? 19.612 26.091 -15.052 1.00 81.81 98 ASN A N 1
ATOM 802 C CA . ASN A 1 98 ? 21.061 26.024 -14.930 1.00 81.81 98 ASN A CA 1
ATOM 803 C C . ASN A 1 98 ? 21.482 26.239 -13.468 1.00 81.81 98 ASN A C 1
ATOM 805 O O . ASN A 1 98 ? 21.277 27.312 -12.893 1.00 81.81 98 ASN A O 1
ATOM 809 N N . ILE A 1 99 ? 22.056 25.209 -12.853 1.00 75.75 99 ILE A N 1
ATOM 810 C CA . ILE A 1 99 ? 22.483 25.251 -11.456 1.00 75.75 99 ILE A CA 1
ATOM 811 C C . ILE A 1 99 ? 23.849 25.937 -11.415 1.00 75.75 99 ILE A C 1
ATOM 813 O O . ILE A 1 99 ? 24.730 25.660 -12.219 1.00 75.75 99 ILE A O 1
ATOM 817 N N . ARG A 1 100 ? 24.031 26.888 -10.494 1.00 79.19 100 ARG A N 1
ATOM 818 C CA . ARG A 1 100 ? 25.354 27.488 -10.281 1.00 79.19 100 ARG A CA 1
ATOM 819 C C . ARG A 1 100 ? 26.313 26.417 -9.741 1.00 79.19 100 ARG A C 1
ATOM 821 O O . ARG A 1 100 ? 25.904 25.731 -8.806 1.00 79.19 100 ARG A O 1
ATOM 828 N N . PRO A 1 101 ? 27.588 26.376 -10.171 1.00 74.81 101 PRO A N 1
ATOM 829 C CA . PRO A 1 101 ? 28.557 25.365 -9.725 1.00 74.81 101 PRO A CA 1
ATOM 830 C C . PRO A 1 101 ? 28.651 25.216 -8.198 1.00 74.81 101 PRO A C 1
ATOM 832 O O . PRO A 1 101 ? 28.716 24.116 -7.666 1.00 74.81 101 PRO A O 1
ATOM 835 N N . ARG A 1 102 ? 28.552 26.329 -7.453 1.00 78.25 102 ARG A N 1
ATOM 836 C CA . ARG A 1 102 ? 28.582 26.334 -5.976 1.00 78.25 102 ARG A CA 1
ATOM 837 C C . ARG A 1 102 ? 27.412 25.574 -5.326 1.00 78.25 102 ARG A C 1
ATOM 839 O O . ARG A 1 102 ? 27.521 25.167 -4.178 1.00 78.25 102 ARG A O 1
ATOM 846 N N . ASN A 1 103 ? 26.307 25.391 -6.042 1.00 72.88 103 ASN A N 1
ATOM 847 C CA . ASN A 1 103 ? 25.118 24.712 -5.544 1.00 72.88 103 ASN A CA 1
ATOM 848 C C . ASN A 1 103 ? 25.062 23.238 -5.963 1.00 72.88 103 ASN A C 1
ATOM 850 O O . ASN A 1 103 ? 24.134 22.563 -5.544 1.00 72.88 103 ASN A O 1
ATOM 854 N N . GLU A 1 104 ? 25.973 22.735 -6.802 1.00 67.44 104 GLU A N 1
ATOM 855 C CA . GLU A 1 104 ? 25.951 21.344 -7.290 1.00 67.44 104 GLU A CA 1
ATOM 856 C C . GLU A 1 104 ? 26.447 20.335 -6.246 1.00 67.44 104 GLU A C 1
ATOM 858 O O . GLU A 1 104 ? 25.979 19.204 -6.232 1.00 67.44 104 GLU A O 1
ATOM 863 N N . ALA A 1 105 ? 27.314 20.764 -5.324 1.00 65.69 105 ALA A N 1
ATOM 864 C CA . ALA A 1 105 ? 27.89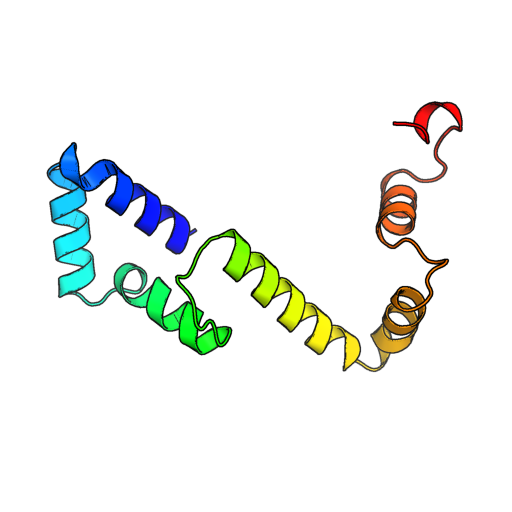5 19.931 -4.267 1.00 65.69 105 ALA A CA 1
ATOM 865 C C . ALA A 1 105 ? 27.029 19.802 -2.988 1.00 65.69 105 ALA A C 1
ATOM 867 O O . ALA A 1 105 ? 27.519 19.317 -1.970 1.00 65.69 105 ALA A O 1
ATOM 868 N N . VAL A 1 106 ? 25.770 20.263 -3.028 1.00 57.75 106 VAL A N 1
ATOM 869 C CA . VAL A 1 106 ? 24.785 20.226 -1.923 1.00 57.75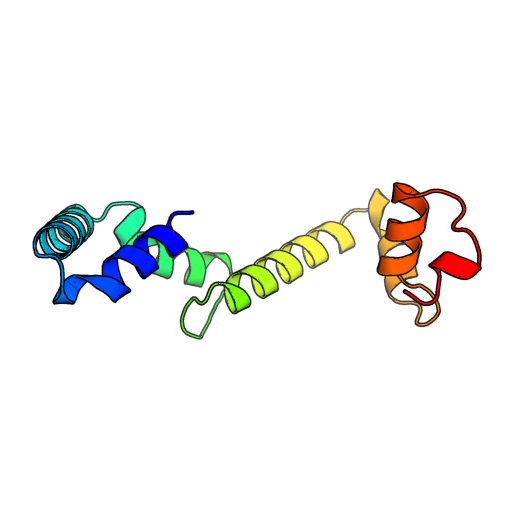 106 VAL A CA 1
ATOM 870 C C . VAL A 1 106 ? 23.601 19.351 -2.307 1.00 57.75 106 VAL A C 1
ATOM 872 O O . VAL A 1 106 ? 23.171 18.551 -1.453 1.00 57.75 106 VAL A O 1
#

=== Feature glossary ===
Key to the feature types in this record:

— What the protein is —

Primary structure: the covalent order of the twenty standard amino acids along the backbone. Two proteins with the same sequence will (almost always) fold to the same structure; two with 30% identity often share a fold but not the details.

Database cross-references. InterPro integrates a dozen domain/family signature databases into unified entries with residue-range hits. GO terms attach function/process/location labels with evidence codes. CATH codes position the fold in a four-level structural taxonomy. Organism is the NCBI-taxonomy species name.

— Where its atoms are —

The mmCIF block holds the 3D Cartesian coordinates of each backbone atom (N, Cα, C, O) in ångströms. mmCIF is the PDB's canonical archive format — a tagged-loop text representation of the atomic model.

Six rendered views show the 3D structure from the faces of a cube — i.e. along ±x, ±y, ±z. Rendering representation is drawn randomly per protein from cartoon (secondary-structure ribbons), sticks (backbone bonds), or molecular surface; coloring is either N→C rainbow (blue at the N-terminus through red at the C-terminus) or one color per chain.

— Local backbone conformation —

DSSP 8-state secondary structure assigns each residue one of H (α-helix), G (3₁₀-helix), I (π-helix), E (extended β-strand), B (isolated β-bridge), T (hydrogen-bonded turn), S (bend), or '-' (coil). The assignment is computed from backbone hydrogen-bond geometry via the Kabsch–Sander algorithm.

P-SEA three-state annotation labels each residue as helix, strand, or coil based purely on the geometry of the Cα trace. It serves as a fallback when the full backbone (and thus DSSP) is unavailable.

The φ/ψ torsion pair specifies the backbone conformation at each residue. φ rotates about the N–Cα bond, ψ about the Cα–C bond. Steric clashes forbid most of the (φ, ψ) plane — the allowed regions (α-helix basin, β-sheet basin, left-handed helix) are the Ramachandran-allowed regions.

— Global shape and packing —

The geometric summary reports three shape descriptors. Rg (radius of gyration) measures how spread out the Cα atoms are about their centre of mass; compact globular proteins have small Rg, elongated or unfolded ones large. Cα contacts (<8 Å, |i−j|>4) count long-range residue pairs in spatial proximity — high for tightly packed folds, near zero for rods or random coil. The bounding-box extents give the protein's footprint along x, y, z in Å.

Accessible surface area quantifies burial. A residue with SASA near zero is packed into the hydrophobic core; one with SASA >100 Å² sits on the surface. Computed here via the Shrake–Rupley numerical algorithm with a 1.4 Å probe.

Plot images: a contact map (which residues are close in 3D, as an N×N binary image), a Ramachandran scatter (backbone torsion angles, revealing secondary-structure composition at a glance), and — for AlphaFold structures — a PAE heatmap (pairwise prediction confidence).

— Structural neighborhood —

The Foldseek 3Di string encodes local tertiary geometry as a 20-letter alphabet — one character per residue — derived from the relative positions of nearby Cα atoms. Unlike the amino-acid sequence, 3Di is a direct function of the 3D structure, so two proteins with the same fold have similar 3Di strings even at low sequence identity.

Nearest PDB neighbors are the top structural matches found by Foldseek when searching this structure against the entire Protein Data Bank. Each hit reports a TM-score (0 to 1; >0.5 almost always implies the same fold) and an E-value. These are *structural* homologs — they may share no detectable sequence similarity.

— Confidence and disorder —

For AlphaFold models, the B-factor field carries pLDDT — the model's own estimate of local accuracy on a 0–100 scale. Regions with pLDDT<50 should be treated as essentially unmodeled; they often correspond to intrinsically disordered segments.

B-factor (Debye–Waller factor) reflects atomic displacement in the crystal lattice. It is an experimental observable (units Å²), not a prediction; low values mean the atom is pinned down, high values mean it moves or is heterogeneous across the crystal.

Predicted aligned error is AlphaFold's pairwise confidence. Unlike pLDDT (per-residue), PAE is per-residue-pair and captures whether two parts of the structure are correctly placed relative to each other. Units are ångströms of expected positional error.